Protein AF-E8KJL1-F1 (afdb_monomer_lite)

Radius of gyration: 24.49 Å; chains: 1; bounding box: 54×26×68 Å

Secondary structure (DSSP, 8-state):
-HHHHHHHHHHHHHHHHHHHHS---HHHHHHHHHHHHHHHHHHHHHHHHHHTSTTS-HHHHHHHHHHHHHHHHHHHHHHTT----HHHHHHHHHHHHHHHHHHHHHHHTSPPPEEEE--SGGGGGGGG-TT-EEEE--STT---TT--EEEE-TT-TT--HHHHHHHHHHHHTT-EEEE--

Structure (mmCIF, N/CA/C/O backbone):
data_AF-E8KJL1-F1
#
_entry.id   AF-E8KJL1-F1
#
loop_
_atom_site.group_PDB
_atom_site.id
_atom_site.type_symbol
_atom_site.label_atom_id
_atom_site.label_alt_id
_atom_site.label_comp_id
_atom_site.label_asym_id
_atom_site.label_entity_id
_atom_site.label_seq_id
_atom_site.pdbx_PDB_ins_code
_atom_site.Cartn_x
_atom_site.Cartn_y
_atom_site.Cartn_z
_atom_site.occupancy
_atom_site.B_iso_or_equiv
_atom_site.auth_seq_id
_atom_site.auth_comp_id
_atom_site.auth_asym_id
_atom_site.auth_atom_id
_atom_site.pdbx_PDB_model_num
ATOM 1 N N . MET A 1 1 ? -7.675 -0.743 -6.966 1.00 60.31 1 MET A N 1
ATOM 2 C CA . MET A 1 1 ? -7.796 0.088 -8.188 1.00 60.31 1 MET A CA 1
ATOM 3 C C . MET A 1 1 ? -6.820 1.263 -8.233 1.00 60.31 1 MET A C 1
ATOM 5 O O . MET A 1 1 ? -6.088 1.333 -9.207 1.00 60.31 1 MET A O 1
ATOM 9 N N . ARG A 1 2 ? -6.733 2.145 -7.219 1.00 75.00 2 ARG A N 1
ATOM 10 C CA . ARG A 1 2 ? -5.868 3.349 -7.281 1.00 75.00 2 ARG A CA 1
ATOM 11 C C . ARG A 1 2 ? -4.385 3.065 -7.573 1.00 75.00 2 ARG A C 1
ATOM 13 O O . ARG A 1 2 ? -3.827 3.699 -8.456 1.00 75.00 2 ARG A O 1
ATOM 20 N N . PHE A 1 3 ? -3.789 2.065 -6.919 1.00 78.81 3 PHE A N 1
ATOM 21 C CA . PHE A 1 3 ? -2.397 1.672 -7.185 1.00 78.81 3 PHE A CA 1
ATOM 22 C C . PHE A 1 3 ? -2.169 1.218 -8.638 1.00 78.81 3 PHE A C 1
ATOM 24 O O . PHE A 1 3 ? -1.199 1.618 -9.256 1.00 78.81 3 PHE A O 1
ATOM 31 N N . ILE A 1 4 ? -3.108 0.490 -9.248 1.00 81.56 4 ILE A N 1
ATOM 32 C CA . ILE A 1 4 ? -2.978 0.053 -10.652 1.00 81.56 4 ILE A CA 1
ATOM 33 C C . ILE A 1 4 ? -2.908 1.264 -11.595 1.00 81.56 4 ILE A C 1
ATOM 35 O O . ILE A 1 4 ? -2.080 1.291 -12.499 1.00 81.56 4 ILE A O 1
ATOM 39 N N . ILE A 1 5 ? -3.730 2.290 -11.349 1.00 83.75 5 ILE A N 1
ATOM 40 C CA . ILE A 1 5 ? -3.733 3.530 -12.140 1.00 83.75 5 ILE A CA 1
ATOM 41 C C . ILE A 1 5 ? -2.397 4.270 -11.983 1.00 83.75 5 ILE A C 1
ATOM 43 O O . ILE A 1 5 ? -1.810 4.686 -12.979 1.00 83.75 5 ILE A O 1
ATOM 47 N N . CYS A 1 6 ? -1.888 4.385 -10.751 1.00 85.88 6 CYS A N 1
ATOM 48 C CA . CYS A 1 6 ? -0.570 4.966 -10.481 1.00 85.88 6 CYS A CA 1
ATOM 49 C C . CYS A 1 6 ? 0.545 4.227 -11.236 1.00 85.88 6 CYS A C 1
ATOM 51 O O . CYS A 1 6 ? 1.412 4.871 -11.818 1.00 85.88 6 CYS A O 1
ATOM 53 N N . GLY A 1 7 ? 0.481 2.895 -11.292 1.00 85.06 7 GLY A N 1
ATOM 54 C CA . GLY A 1 7 ? 1.409 2.066 -12.057 1.00 85.06 7 GLY A CA 1
ATOM 55 C C . GLY A 1 7 ? 1.413 2.345 -13.546 1.00 85.06 7 GLY A C 1
ATOM 56 O O . GLY A 1 7 ? 2.466 2.565 -14.131 1.00 85.06 7 GLY A O 1
ATOM 57 N N . VAL A 1 8 ? 0.228 2.377 -14.158 1.00 87.44 8 VAL A N 1
ATOM 58 C CA . VAL A 1 8 ? 0.091 2.673 -15.591 1.00 87.44 8 VAL A CA 1
ATOM 59 C C . VAL A 1 8 ? 0.696 4.042 -15.908 1.00 87.44 8 VAL A C 1
ATOM 61 O O . VAL A 1 8 ? 1.476 4.167 -16.849 1.00 87.44 8 VAL A O 1
ATOM 64 N N . ILE A 1 9 ? 0.413 5.055 -15.085 1.00 88.75 9 ILE A N 1
ATOM 65 C CA . ILE A 1 9 ? 0.994 6.392 -15.256 1.00 88.75 9 ILE A CA 1
ATOM 66 C C . ILE A 1 9 ? 2.521 6.342 -15.112 1.00 88.75 9 ILE A C 1
ATOM 68 O O . ILE A 1 9 ? 3.224 6.886 -15.959 1.00 88.75 9 ILE A O 1
ATOM 72 N N . ALA A 1 10 ? 3.041 5.668 -14.084 1.00 89.44 10 ALA A N 1
ATOM 73 C CA . ALA A 1 10 ? 4.479 5.570 -13.845 1.00 89.44 10 ALA A CA 1
ATOM 74 C C . ALA A 1 10 ? 5.236 4.853 -14.975 1.00 89.44 10 ALA A C 1
ATOM 76 O O . ALA A 1 10 ? 6.381 5.205 -15.234 1.00 89.44 10 ALA A O 1
ATOM 77 N N . ILE A 1 11 ? 4.604 3.894 -15.660 1.00 89.00 11 ILE A N 1
ATOM 78 C CA . ILE A 1 11 ? 5.195 3.136 -16.772 1.00 89.00 11 ILE A CA 1
ATOM 79 C C . ILE A 1 11 ? 5.195 3.957 -18.069 1.00 89.00 11 ILE A C 1
ATOM 81 O O . ILE A 1 11 ? 6.227 4.102 -18.723 1.00 89.00 11 ILE A O 1
ATOM 85 N N . PHE A 1 12 ? 4.045 4.513 -18.458 1.00 87.25 12 PHE A N 1
ATOM 86 C CA . PHE A 1 12 ? 3.909 5.147 -19.773 1.00 87.25 12 PHE A CA 1
ATOM 87 C C . PHE A 1 12 ? 4.421 6.590 -19.815 1.00 87.25 12 PHE A C 1
ATOM 89 O O . PHE A 1 12 ? 4.902 7.030 -20.858 1.00 87.25 12 PHE A O 1
ATOM 96 N N . LEU A 1 13 ? 4.364 7.330 -18.704 1.00 88.00 13 LEU A N 1
ATOM 97 C CA . LEU A 1 13 ? 4.743 8.745 -18.688 1.00 88.00 13 LEU A CA 1
ATOM 98 C C . LEU A 1 13 ? 6.247 8.970 -18.956 1.00 88.00 13 LEU A C 1
ATOM 100 O O . LEU A 1 13 ? 6.562 9.772 -19.835 1.00 88.00 13 LEU A O 1
ATOM 104 N N . PRO A 1 14 ? 7.191 8.247 -18.319 1.00 86.50 14 PRO A N 1
ATOM 105 C CA . PRO A 1 14 ? 8.613 8.357 -18.649 1.00 86.50 14 PRO A CA 1
ATOM 106 C C . PRO A 1 14 ? 8.929 7.897 -20.068 1.00 86.50 14 PRO A C 1
ATOM 108 O O . PRO A 1 14 ? 9.773 8.501 -20.722 1.00 86.50 14 PRO A O 1
ATOM 111 N N . ALA A 1 15 ? 8.262 6.841 -20.549 1.00 85.38 15 ALA A N 1
ATOM 112 C CA . ALA A 1 15 ? 8.455 6.347 -21.909 1.00 85.38 15 ALA A CA 1
ATOM 113 C C . ALA A 1 15 ? 8.054 7.402 -22.945 1.00 85.38 15 ALA A C 1
ATOM 115 O O . ALA A 1 15 ? 8.798 7.640 -23.890 1.00 85.38 15 ALA A O 1
ATOM 116 N N . PHE A 1 16 ? 6.919 8.070 -22.730 1.00 85.62 16 PHE A N 1
ATOM 117 C CA . PHE A 1 16 ? 6.436 9.134 -23.603 1.00 85.62 16 PHE A CA 1
ATOM 118 C C . PHE A 1 16 ? 7.374 10.348 -23.607 1.00 85.62 16 PHE A C 1
ATOM 120 O O . PHE A 1 16 ? 7.756 10.826 -24.670 1.00 85.62 16 PHE A O 1
ATOM 127 N N . ILE A 1 17 ? 7.807 10.807 -22.426 1.00 84.56 17 ILE A N 1
ATOM 128 C CA . ILE A 1 17 ? 8.766 11.917 -22.304 1.00 84.56 17 ILE A CA 1
ATOM 129 C C . ILE A 1 17 ? 10.073 11.557 -23.015 1.00 84.56 17 ILE A C 1
ATOM 131 O O . ILE A 1 17 ? 10.562 12.320 -23.841 1.00 84.56 17 ILE A O 1
ATOM 135 N N . LEU A 1 18 ? 10.643 10.388 -22.731 1.00 82.94 18 LEU A N 1
ATOM 136 C CA . LEU A 1 18 ? 11.921 10.012 -23.321 1.00 82.94 18 LEU A CA 1
ATOM 137 C C . LEU A 1 18 ? 11.823 9.791 -24.824 1.00 82.94 18 LEU A C 1
ATOM 139 O O . LEU A 1 18 ? 12.740 10.208 -25.504 1.00 82.94 18 LEU A O 1
ATOM 143 N N . ASN A 1 19 ? 10.729 9.237 -25.348 1.00 80.56 19 ASN A N 1
ATOM 144 C CA . ASN A 1 19 ? 10.535 9.107 -26.794 1.00 80.56 19 ASN A CA 1
ATOM 145 C C . ASN A 1 19 ? 10.502 10.469 -27.513 1.00 80.56 19 ASN A C 1
ATOM 147 O O . ASN A 1 19 ? 10.979 10.572 -28.635 1.00 80.56 19 ASN A O 1
ATOM 151 N N . ILE A 1 20 ? 9.990 11.517 -26.858 1.00 79.62 20 ILE A N 1
ATOM 152 C CA . ILE A 1 20 ? 9.961 12.878 -27.414 1.00 79.62 20 ILE A CA 1
ATOM 153 C C . ILE A 1 20 ? 11.335 13.557 -27.338 1.00 79.62 20 ILE A C 1
ATOM 155 O O . ILE A 1 20 ? 11.731 14.257 -28.267 1.00 79.62 20 ILE A O 1
ATOM 159 N N . PHE A 1 21 ? 12.040 13.413 -26.212 1.00 76.69 21 PHE A N 1
ATOM 160 C CA . PHE A 1 21 ? 13.255 14.189 -25.922 1.00 76.69 21 PHE A CA 1
ATOM 161 C C . PHE A 1 21 ? 14.559 13.484 -26.296 1.00 76.69 21 PHE A C 1
ATOM 163 O O . PHE A 1 21 ? 15.574 14.140 -26.522 1.00 76.69 21 PHE A O 1
ATOM 170 N N . ALA A 1 22 ? 14.555 12.158 -26.309 1.00 69.44 22 ALA A N 1
ATOM 171 C CA . ALA A 1 22 ? 15.702 11.328 -26.604 1.00 69.44 22 ALA A CA 1
ATOM 172 C C . ALA A 1 22 ? 15.280 10.364 -27.711 1.00 69.44 22 ALA A C 1
ATOM 174 O O . ALA A 1 22 ? 14.510 9.438 -27.473 1.00 69.44 22 ALA A O 1
ATOM 175 N N . ASP A 1 23 ? 15.775 10.605 -28.922 1.00 69.25 23 ASP A N 1
ATOM 176 C CA . ASP A 1 23 ? 15.529 9.785 -30.111 1.00 69.25 23 ASP A CA 1
ATOM 177 C C . ASP A 1 23 ? 16.213 8.410 -29.952 1.00 69.25 23 ASP A C 1
ATOM 179 O O . ASP A 1 23 ? 17.277 8.117 -30.500 1.00 69.25 23 ASP A O 1
ATOM 183 N N . LEU A 1 24 ? 15.676 7.610 -29.029 1.00 71.12 24 LEU A N 1
ATOM 184 C CA . LEU A 1 24 ? 16.200 6.322 -28.610 1.00 71.12 24 LEU A CA 1
ATOM 185 C C . LEU A 1 24 ? 15.728 5.246 -29.595 1.00 71.12 24 LEU A C 1
ATOM 187 O O . LEU A 1 24 ? 14.576 5.280 -30.027 1.00 71.12 24 LEU A O 1
ATOM 191 N N . PRO A 1 25 ? 16.556 4.224 -29.878 1.00 74.50 25 PRO A N 1
ATOM 192 C CA . PRO A 1 25 ? 16.142 3.114 -30.728 1.00 74.50 25 PRO A CA 1
ATOM 193 C C . PRO A 1 25 ? 14.879 2.431 -30.181 1.00 74.50 25 PRO A C 1
ATOM 195 O O . PRO A 1 25 ? 14.794 2.148 -28.982 1.00 74.50 25 PRO A O 1
ATOM 198 N N . GLU A 1 26 ? 13.930 2.094 -31.058 1.00 70.19 26 GLU A N 1
ATOM 199 C CA . GLU A 1 26 ? 12.609 1.550 -30.684 1.00 70.19 26 GLU A CA 1
ATOM 200 C C . GLU A 1 26 ? 12.681 0.306 -29.770 1.00 70.19 26 GLU A C 1
ATOM 202 O O . GLU A 1 26 ? 11.846 0.114 -28.876 1.00 70.19 26 GLU A O 1
ATOM 207 N N . GLY A 1 27 ? 13.726 -0.518 -29.924 1.00 74.12 27 GLY A N 1
ATOM 208 C CA . GLY A 1 27 ? 13.965 -1.691 -29.078 1.00 74.12 27 GLY A CA 1
ATOM 209 C C . GLY A 1 27 ? 14.278 -1.351 -27.614 1.00 74.12 27 GLY A C 1
ATOM 210 O O . GLY A 1 27 ? 13.815 -2.040 -26.707 1.00 74.12 27 GLY A O 1
ATOM 211 N N . PHE A 1 28 ? 14.995 -0.253 -27.349 1.00 80.25 28 PHE A N 1
ATOM 212 C CA . PHE A 1 28 ? 15.399 0.128 -25.988 1.00 80.25 28 PHE A CA 1
ATOM 213 C C . PHE A 1 28 ? 14.204 0.547 -25.131 1.00 80.25 28 PHE A C 1
ATOM 215 O O . PHE A 1 28 ? 14.128 0.197 -23.949 1.00 80.25 28 PHE A O 1
ATOM 222 N N . ILE A 1 29 ? 13.266 1.291 -25.720 1.00 79.88 29 ILE A N 1
ATOM 223 C CA . ILE A 1 29 ? 12.060 1.759 -25.028 1.00 79.88 29 ILE A CA 1
ATOM 224 C C . ILE A 1 29 ? 11.171 0.561 -24.686 1.00 79.88 29 ILE A C 1
ATOM 226 O O . ILE A 1 29 ? 10.738 0.426 -23.543 1.00 79.88 29 ILE A O 1
ATOM 230 N N . SER A 1 30 ? 10.977 -0.353 -25.638 1.00 83.31 30 SER A N 1
ATOM 231 C CA . SER A 1 30 ? 10.136 -1.540 -25.460 1.00 83.31 30 SER A CA 1
ATOM 232 C C . SER A 1 30 ? 10.642 -2.452 -24.337 1.00 83.31 30 SER A C 1
ATOM 234 O O . SER A 1 30 ? 9.868 -2.837 -23.456 1.00 83.31 30 SER A O 1
ATOM 236 N N . HIS A 1 31 ? 11.949 -2.742 -24.302 1.00 85.19 31 HIS A N 1
ATOM 237 C CA . HIS A 1 31 ? 12.553 -3.509 -23.208 1.00 85.19 31 HIS A CA 1
ATOM 238 C C . HIS A 1 31 ? 12.421 -2.788 -21.863 1.00 85.19 31 HIS A C 1
ATOM 240 O O . HIS A 1 31 ? 12.070 -3.411 -20.862 1.00 85.19 31 HIS A O 1
ATOM 246 N N . SER A 1 32 ? 12.630 -1.469 -21.838 1.00 87.19 32 SER A N 1
ATOM 247 C CA . SER A 1 32 ? 12.530 -0.670 -20.612 1.00 87.19 32 SER A CA 1
ATOM 248 C C . SER A 1 32 ? 11.105 -0.661 -20.041 1.00 87.19 32 SER A C 1
ATOM 250 O O . SER A 1 32 ? 10.930 -0.867 -18.839 1.00 87.19 32 SER A O 1
ATOM 252 N N . ILE A 1 33 ? 10.083 -0.506 -20.893 1.00 88.19 33 ILE A N 1
ATOM 253 C CA . ILE A 1 33 ? 8.666 -0.582 -20.500 1.00 88.19 33 ILE A CA 1
ATOM 254 C C . ILE A 1 33 ? 8.341 -1.964 -19.937 1.00 88.19 33 ILE A C 1
ATOM 256 O O . ILE A 1 33 ? 7.746 -2.061 -18.864 1.00 88.19 33 ILE A O 1
ATOM 260 N N . PHE A 1 34 ? 8.747 -3.030 -20.634 1.00 89.50 34 PHE A N 1
ATOM 261 C CA . PHE A 1 34 ? 8.469 -4.398 -20.204 1.00 89.50 34 PHE A CA 1
ATOM 262 C C . PHE A 1 34 ? 9.080 -4.689 -18.831 1.00 89.50 34 PHE A C 1
ATOM 264 O O . PHE A 1 34 ? 8.384 -5.159 -17.929 1.00 89.50 34 PHE A O 1
ATOM 271 N N . ILE A 1 35 ? 10.358 -4.349 -18.637 1.00 88.94 35 ILE A N 1
ATOM 272 C CA . ILE A 1 35 ? 11.015 -4.563 -17.348 1.00 88.94 35 ILE A CA 1
ATOM 273 C C . ILE A 1 35 ? 10.368 -3.684 -16.269 1.00 88.94 35 ILE A C 1
ATOM 275 O O . ILE A 1 35 ? 10.076 -4.186 -15.186 1.00 88.94 35 ILE A O 1
ATOM 279 N N . GLY A 1 36 ? 10.085 -2.409 -16.556 1.00 89.69 36 GLY A N 1
ATOM 280 C CA . GLY A 1 36 ? 9.414 -1.504 -15.618 1.00 89.69 36 GLY A CA 1
ATOM 281 C C . GLY A 1 36 ? 8.050 -2.029 -15.159 1.00 89.69 36 GLY A C 1
ATOM 282 O O . GLY A 1 36 ? 7.758 -2.018 -13.963 1.00 89.69 36 GLY A O 1
ATOM 283 N N . ALA A 1 37 ? 7.257 -2.583 -16.080 1.00 90.50 37 ALA A N 1
ATOM 284 C CA . ALA A 1 37 ? 5.972 -3.203 -15.770 1.00 90.50 37 ALA A CA 1
ATOM 285 C C . ALA A 1 37 ? 6.124 -4.423 -14.852 1.00 90.50 37 ALA A C 1
ATOM 287 O O . ALA A 1 37 ? 5.422 -4.525 -13.844 1.00 90.50 37 ALA A O 1
ATOM 288 N N . VAL A 1 38 ? 7.073 -5.317 -15.149 1.00 90.94 38 VAL A N 1
ATOM 289 C CA . VAL A 1 38 ? 7.368 -6.481 -14.300 1.00 90.94 38 VAL A CA 1
ATOM 290 C C . VAL A 1 38 ? 7.807 -6.033 -12.902 1.00 90.94 38 VAL A C 1
ATOM 292 O O . VAL A 1 38 ? 7.264 -6.521 -11.909 1.00 90.94 38 VAL A O 1
ATOM 295 N N . CYS A 1 39 ? 8.716 -5.056 -12.807 1.00 90.38 39 CYS A N 1
ATOM 296 C CA . CYS A 1 39 ? 9.163 -4.481 -11.533 1.00 90.38 39 CYS A CA 1
ATOM 297 C C . CYS A 1 39 ? 7.983 -3.945 -10.721 1.00 90.38 39 CYS A C 1
ATOM 299 O O . CYS A 1 39 ? 7.866 -4.227 -9.529 1.00 90.38 39 CYS A O 1
ATOM 301 N N . TYR A 1 40 ? 7.093 -3.193 -11.373 1.00 90.50 40 TYR A N 1
ATOM 302 C CA . TYR A 1 40 ? 5.938 -2.597 -10.718 1.00 90.50 40 TYR A CA 1
ATOM 303 C C . TYR A 1 40 ? 4.962 -3.655 -10.194 1.00 90.50 40 TYR A C 1
ATOM 305 O O . TYR A 1 40 ? 4.473 -3.538 -9.073 1.00 90.50 40 TYR A O 1
ATOM 313 N N . VAL A 1 41 ? 4.718 -4.726 -10.955 1.00 90.94 41 VAL A N 1
ATOM 314 C CA . VAL A 1 41 ? 3.879 -5.845 -10.501 1.00 90.94 41 VAL A CA 1
ATOM 315 C C . VAL A 1 41 ? 4.484 -6.518 -9.267 1.00 90.94 41 VAL A C 1
ATOM 317 O O . VAL A 1 41 ? 3.773 -6.743 -8.288 1.00 90.94 41 VAL A O 1
ATOM 320 N N . PHE A 1 42 ? 5.791 -6.796 -9.264 1.00 89.75 42 PHE A N 1
ATOM 321 C CA . PHE A 1 42 ? 6.460 -7.362 -8.087 1.00 89.75 42 PHE A CA 1
ATOM 322 C C . PHE A 1 42 ? 6.394 -6.429 -6.876 1.00 89.75 42 PHE A C 1
ATOM 324 O O . PHE A 1 42 ? 6.119 -6.887 -5.764 1.00 89.75 42 PHE A O 1
ATOM 331 N N . HIS A 1 43 ? 6.605 -5.131 -7.093 1.00 90.06 43 HIS A N 1
ATOM 332 C CA . HIS A 1 43 ? 6.460 -4.104 -6.065 1.00 90.06 43 HIS A CA 1
ATOM 333 C C . HIS A 1 43 ? 5.051 -4.114 -5.470 1.00 90.06 43 HIS A C 1
ATOM 335 O O . HIS A 1 43 ? 4.913 -4.255 -4.259 1.00 90.06 43 HIS A O 1
ATOM 341 N N . LEU A 1 44 ? 4.005 -4.108 -6.302 1.00 88.06 44 LEU A N 1
ATOM 342 C CA . LEU A 1 44 ? 2.615 -4.183 -5.846 1.00 88.06 44 LEU A CA 1
ATOM 343 C C . LEU A 1 44 ? 2.334 -5.418 -4.985 1.00 88.06 44 LEU A C 1
ATOM 345 O O . LEU A 1 44 ? 1.689 -5.305 -3.942 1.00 88.06 44 LEU A O 1
ATOM 349 N N . LEU A 1 45 ? 2.805 -6.595 -5.407 1.00 88.06 45 LEU A N 1
ATOM 350 C CA . LEU A 1 45 ? 2.612 -7.838 -4.656 1.00 88.06 45 LEU A CA 1
ATOM 351 C C . LEU A 1 45 ? 3.304 -7.776 -3.290 1.00 88.06 45 LEU A C 1
ATOM 353 O O . LEU A 1 45 ? 2.723 -8.175 -2.276 1.00 88.06 45 LEU A O 1
ATOM 357 N N . LEU A 1 46 ? 4.528 -7.247 -3.256 1.00 86.69 46 LEU A N 1
ATOM 358 C CA . LEU A 1 46 ? 5.300 -7.104 -2.029 1.00 86.69 46 LEU A CA 1
ATOM 359 C C . LEU A 1 46 ? 4.662 -6.078 -1.086 1.00 86.69 46 LEU A C 1
ATOM 361 O O . LEU A 1 46 ? 4.465 -6.377 0.093 1.00 86.69 46 LEU A O 1
ATOM 365 N N . SER A 1 47 ? 4.277 -4.908 -1.598 1.00 83.38 47 SER A N 1
ATOM 366 C CA . SER A 1 47 ? 3.601 -3.869 -0.821 1.00 83.38 47 SER A CA 1
ATOM 367 C C . SER A 1 47 ? 2.256 -4.352 -0.282 1.00 83.38 47 SER A C 1
ATOM 369 O O . SER A 1 47 ? 1.963 -4.098 0.882 1.00 83.38 47 SER A O 1
ATOM 371 N N . HIS A 1 48 ? 1.470 -5.104 -1.062 1.00 82.62 48 HIS A N 1
ATOM 372 C CA . HIS A 1 48 ? 0.196 -5.663 -0.597 1.00 82.62 48 HIS A CA 1
ATOM 373 C C . HIS A 1 48 ? 0.390 -6.671 0.543 1.00 82.62 48 HIS A C 1
ATOM 375 O O . HIS A 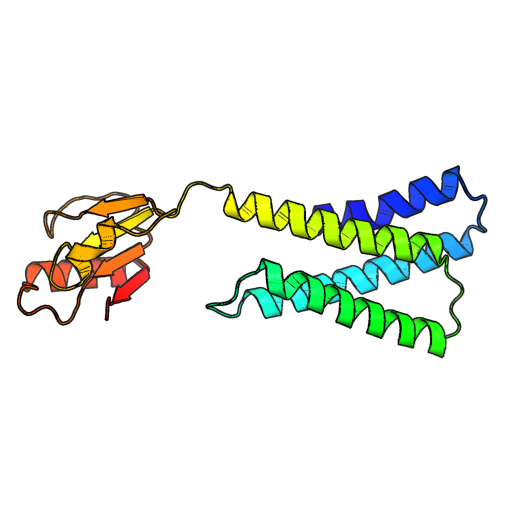1 48 ? -0.311 -6.637 1.554 1.00 82.62 48 HIS A O 1
ATOM 381 N N . LYS A 1 49 ? 1.388 -7.555 0.421 1.00 82.00 49 LYS A N 1
ATOM 382 C CA . LYS A 1 49 ? 1.704 -8.520 1.480 1.00 82.00 49 LYS A CA 1
ATOM 383 C C . LYS A 1 49 ? 2.175 -7.823 2.755 1.00 82.00 49 LYS A C 1
ATOM 385 O O . LYS A 1 49 ? 1.828 -8.246 3.853 1.00 82.00 49 LYS A O 1
ATOM 390 N N . LEU A 1 50 ? 2.948 -6.751 2.608 1.00 77.50 50 LEU A N 1
ATOM 391 C CA . LEU A 1 50 ? 3.469 -5.971 3.722 1.00 77.50 50 LEU A CA 1
ATOM 392 C C . LEU A 1 50 ? 2.411 -5.072 4.383 1.00 77.50 50 LEU A C 1
ATOM 394 O O . LEU A 1 50 ? 2.463 -4.897 5.599 1.00 77.50 50 LEU A O 1
ATOM 398 N N . SER A 1 51 ? 1.442 -4.549 3.625 1.00 72.12 51 SER A N 1
ATOM 399 C CA . SER A 1 51 ? 0.346 -3.730 4.162 1.00 72.12 51 SER A CA 1
ATOM 400 C C . SER A 1 51 ? -0.644 -4.530 5.004 1.00 72.12 51 SER A C 1
ATOM 402 O O . SER A 1 51 ? -1.300 -3.967 5.870 1.00 72.12 51 SER A O 1
ATOM 404 N N . ASN A 1 52 ? -0.735 -5.844 4.784 1.00 69.81 52 ASN A N 1
ATOM 405 C CA . ASN A 1 52 ? -1.620 -6.723 5.552 1.00 69.81 52 ASN A CA 1
ATOM 406 C C . ASN A 1 52 ? -1.084 -7.039 6.962 1.00 69.81 52 ASN A C 1
ATOM 408 O O . ASN A 1 52 ? -1.755 -7.730 7.726 1.00 69.81 52 ASN A O 1
ATOM 412 N N . TYR A 1 53 ? 0.109 -6.552 7.328 1.00 70.06 53 TYR A N 1
ATOM 413 C CA . TYR A 1 53 ? 0.630 -6.709 8.684 1.00 70.06 53 TYR A CA 1
ATOM 414 C C . TYR A 1 53 ? 0.040 -5.648 9.628 1.00 70.06 53 TYR A C 1
ATOM 416 O O . TYR A 1 53 ? 0.318 -4.457 9.450 1.00 70.06 53 TYR A O 1
ATOM 424 N N . PRO A 1 54 ? -0.722 -6.057 10.660 1.00 52.34 54 PRO A N 1
ATOM 425 C CA . PRO A 1 54 ? -1.340 -5.127 11.597 1.00 52.34 54 PRO A CA 1
ATOM 426 C C . PRO A 1 54 ? -0.279 -4.363 12.405 1.00 52.34 54 PRO A C 1
ATOM 428 O O . PRO A 1 54 ? 0.737 -4.926 12.814 1.00 52.34 54 PRO A O 1
ATOM 431 N N . GLY A 1 55 ? -0.526 -3.072 12.648 1.00 58.91 55 GLY A N 1
ATOM 432 C CA . GLY A 1 55 ? 0.277 -2.248 13.563 1.00 58.91 55 GLY A CA 1
ATOM 433 C C . GLY A 1 55 ? 1.499 -1.545 12.961 1.00 58.91 55 GLY A C 1
ATOM 434 O O . GLY A 1 55 ? 2.333 -1.049 13.714 1.00 58.91 55 GLY A O 1
ATOM 435 N N . LYS A 1 56 ? 1.635 -1.472 11.631 1.00 57.22 56 LYS A N 1
ATOM 436 C CA . LYS A 1 56 ? 2.739 -0.745 10.984 1.00 57.22 56 LYS A CA 1
ATOM 437 C C . LYS A 1 56 ? 2.242 0.489 10.235 1.00 57.22 56 LYS A C 1
ATOM 439 O O . LYS A 1 56 ? 1.231 0.442 9.542 1.00 57.22 56 LYS A O 1
ATOM 444 N N . HIS A 1 57 ? 2.987 1.590 10.334 1.00 62.22 57 HIS A N 1
ATOM 445 C CA . HIS A 1 57 ? 2.758 2.767 9.499 1.00 62.22 57 HIS A CA 1
ATOM 446 C C . HIS A 1 57 ? 3.000 2.402 8.032 1.00 62.22 57 HIS A C 1
ATOM 448 O O . HIS A 1 57 ? 4.145 2.198 7.629 1.00 62.22 57 HIS A O 1
ATOM 454 N N . GLU A 1 58 ? 1.933 2.347 7.232 1.00 63.81 58 GLU A N 1
ATOM 455 C CA . GLU A 1 58 ? 1.991 1.936 5.822 1.00 63.81 58 GLU A CA 1
ATOM 456 C C . GLU A 1 58 ? 3.022 2.758 5.023 1.00 63.81 58 GLU A C 1
ATOM 458 O O . GLU A 1 58 ? 3.724 2.213 4.177 1.00 63.81 58 GLU A O 1
ATOM 463 N N . ASN A 1 59 ? 3.215 4.040 5.369 1.00 64.62 59 ASN A N 1
ATOM 464 C CA . ASN A 1 59 ? 4.216 4.922 4.751 1.00 64.62 59 ASN A CA 1
ATOM 465 C C . ASN A 1 59 ? 5.664 4.421 4.873 1.00 64.62 59 ASN A C 1
ATOM 467 O O . ASN A 1 59 ? 6.450 4.617 3.950 1.00 64.62 59 ASN A O 1
ATOM 471 N N . LEU A 1 60 ? 6.032 3.790 5.992 1.00 70.50 60 LEU A N 1
ATOM 472 C CA . LEU A 1 60 ? 7.413 3.357 6.233 1.00 70.50 60 LEU A CA 1
ATOM 473 C C . LEU A 1 60 ? 7.766 2.078 5.467 1.00 70.50 60 LEU A C 1
ATOM 475 O O . LEU A 1 60 ? 8.944 1.762 5.324 1.00 70.50 60 LEU A O 1
ATOM 479 N N . ILE A 1 61 ? 6.766 1.350 4.965 1.00 75.44 61 ILE A N 1
ATOM 480 C CA . ILE A 1 61 ? 6.977 0.067 4.291 1.00 75.44 61 ILE A CA 1
ATOM 481 C C . ILE A 1 61 ? 7.076 0.208 2.764 1.00 75.44 61 ILE A C 1
ATOM 483 O O . ILE A 1 61 ? 7.700 -0.626 2.108 1.00 75.44 61 ILE A O 1
ATOM 487 N N . LEU A 1 62 ? 6.532 1.291 2.200 1.00 78.81 62 LEU A N 1
ATOM 488 C CA . LEU A 1 62 ? 6.546 1.546 0.754 1.00 78.81 62 LEU A CA 1
ATOM 489 C C . LEU A 1 62 ? 7.974 1.690 0.203 1.00 78.81 62 LEU A C 1
ATOM 491 O O . LEU A 1 62 ? 8.321 1.056 -0.794 1.00 78.81 62 LEU A O 1
ATOM 495 N N . LEU A 1 63 ? 8.827 2.465 0.880 1.00 83.94 63 LEU A N 1
ATOM 496 C CA . LEU A 1 63 ? 10.211 2.694 0.448 1.00 83.94 63 LEU A CA 1
ATOM 497 C C . LEU A 1 63 ? 11.043 1.397 0.406 1.00 83.94 63 LEU A C 1
ATOM 499 O O . LEU A 1 63 ? 11.629 1.118 -0.641 1.00 83.94 63 LEU A O 1
ATOM 503 N N . PRO A 1 64 ? 11.063 0.555 1.461 1.00 85.19 64 PRO A N 1
ATOM 504 C CA . PRO A 1 64 ? 11.724 -0.746 1.405 1.00 85.19 64 PRO A CA 1
ATOM 505 C C . PRO A 1 64 ? 11.239 -1.641 0.261 1.00 85.19 64 PRO A C 1
ATOM 507 O O . PRO A 1 64 ? 12.064 -2.303 -0.364 1.00 85.19 64 PRO A O 1
ATOM 510 N N . SER A 1 65 ? 9.933 -1.656 -0.048 1.00 87.06 65 SER A N 1
ATOM 511 C CA . SER A 1 65 ? 9.425 -2.479 -1.156 1.00 87.06 65 SER A CA 1
ATOM 512 C C . SER A 1 65 ? 9.962 -2.033 -2.517 1.00 87.06 65 SER A C 1
ATOM 514 O O . SER A 1 65 ? 10.381 -2.885 -3.304 1.00 87.06 65 SER A O 1
ATOM 516 N N . VAL A 1 66 ? 10.055 -0.720 -2.757 1.00 89.31 66 VAL A N 1
ATOM 517 C CA . VAL A 1 66 ? 10.678 -0.181 -3.975 1.00 89.31 66 VAL A CA 1
ATOM 518 C C . VAL A 1 66 ? 12.159 -0.556 -4.008 1.00 89.31 66 VAL A C 1
ATOM 520 O O . VAL A 1 66 ? 12.632 -1.118 -4.987 1.00 89.31 66 VAL A O 1
ATOM 523 N N . ILE A 1 67 ? 12.903 -0.331 -2.925 1.00 90.25 67 ILE A N 1
ATOM 524 C CA . ILE A 1 67 ? 14.342 -0.634 -2.899 1.00 90.25 67 ILE A CA 1
ATOM 525 C C . ILE A 1 67 ? 14.591 -2.111 -3.224 1.00 90.25 67 ILE A C 1
ATOM 527 O O . ILE A 1 67 ? 15.356 -2.416 -4.132 1.00 90.25 67 ILE A O 1
ATOM 531 N N . VAL A 1 68 ? 13.901 -3.033 -2.550 1.00 91.19 68 VAL A N 1
ATOM 532 C CA . VAL A 1 68 ? 14.097 -4.477 -2.751 1.00 91.19 68 VAL A CA 1
ATOM 533 C C . VAL A 1 68 ? 13.769 -4.897 -4.184 1.00 91.19 68 VAL A C 1
ATOM 535 O O . VAL A 1 68 ? 14.557 -5.604 -4.812 1.00 91.19 68 VAL A O 1
ATOM 538 N N . THR A 1 69 ? 12.627 -4.464 -4.719 1.00 90.19 69 THR A N 1
ATOM 539 C CA . THR A 1 69 ? 12.170 -4.895 -6.050 1.00 90.19 69 THR A CA 1
ATOM 540 C C . THR A 1 69 ? 13.032 -4.335 -7.177 1.00 90.19 69 THR A C 1
ATOM 542 O O . THR A 1 69 ? 13.381 -5.068 -8.106 1.00 90.19 69 THR A O 1
ATOM 545 N N . TYR A 1 70 ? 13.448 -3.073 -7.082 1.00 88.62 70 TYR A N 1
ATOM 546 C CA . TYR A 1 70 ? 14.293 -2.452 -8.099 1.00 88.62 70 TYR A CA 1
ATOM 547 C C . TYR A 1 70 ? 15.756 -2.876 -7.985 1.00 88.62 70 TYR A C 1
ATOM 549 O O . TYR A 1 70 ? 16.386 -3.099 -9.016 1.00 88.62 70 TYR A O 1
ATOM 557 N N . SER A 1 71 ? 16.293 -3.081 -6.777 1.00 90.50 71 SER A N 1
ATOM 558 C CA . SER A 1 71 ? 17.626 -3.673 -6.609 1.00 90.50 71 SER A CA 1
ATOM 559 C C . SER A 1 71 ? 17.682 -5.090 -7.176 1.00 90.50 71 SER A C 1
ATOM 561 O O . SER A 1 71 ? 18.619 -5.416 -7.901 1.00 90.50 71 SER A O 1
ATOM 563 N N . PHE A 1 72 ? 16.664 -5.914 -6.911 1.00 90.88 72 PHE A N 1
ATOM 564 C CA . PHE A 1 72 ? 16.572 -7.255 -7.489 1.00 90.88 72 PHE A CA 1
ATOM 565 C C . PHE A 1 72 ? 16.515 -7.210 -9.019 1.00 90.88 72 PHE A C 1
ATOM 567 O O . PHE A 1 72 ? 17.249 -7.926 -9.697 1.00 90.88 72 PHE A O 1
ATOM 574 N N . SER A 1 73 ? 15.695 -6.319 -9.571 1.00 87.69 73 SER A N 1
ATOM 575 C CA . SER A 1 73 ? 15.561 -6.176 -11.021 1.00 87.69 73 SER A CA 1
ATOM 576 C C . SER A 1 73 ? 16.852 -5.684 -11.675 1.00 87.69 73 SER A C 1
ATOM 578 O O . SER A 1 73 ? 17.210 -6.175 -12.739 1.00 87.69 73 SER A O 1
ATOM 580 N N . LEU A 1 74 ? 17.605 -4.797 -11.018 1.00 88.06 74 LEU A N 1
ATOM 581 C CA . LEU A 1 74 ? 18.917 -4.353 -11.493 1.00 88.06 74 LEU A CA 1
ATOM 582 C C . LEU A 1 74 ? 19.906 -5.525 -11.570 1.00 88.06 74 LEU A C 1
ATOM 584 O O . LEU A 1 74 ? 20.599 -5.654 -12.574 1.00 88.06 74 LEU A O 1
ATOM 588 N N . VAL A 1 75 ? 19.919 -6.420 -10.574 1.00 91.00 75 VAL A N 1
ATOM 589 C CA . VAL A 1 75 ? 20.728 -7.655 -10.611 1.00 91.00 75 VAL A CA 1
ATOM 590 C C . VAL A 1 75 ? 20.328 -8.554 -11.785 1.00 91.00 75 VAL A C 1
ATOM 592 O O . VAL A 1 75 ? 21.190 -9.091 -12.472 1.00 91.00 75 VAL A O 1
ATOM 595 N N . VAL A 1 76 ? 19.031 -8.708 -12.061 1.00 88.38 76 VAL A N 1
ATOM 596 C CA . VAL A 1 76 ? 18.566 -9.503 -13.210 1.00 88.38 76 VAL A CA 1
ATOM 597 C C . VAL A 1 76 ? 19.023 -8.861 -14.523 1.00 88.38 76 VAL A C 1
ATOM 599 O O . VAL A 1 76 ? 19.609 -9.532 -15.367 1.00 88.38 76 VAL A O 1
ATOM 602 N N . ILE A 1 77 ? 18.822 -7.555 -14.692 1.00 86.75 77 ILE A N 1
ATOM 603 C CA . ILE A 1 77 ? 19.219 -6.832 -15.907 1.00 86.75 77 ILE A CA 1
ATOM 604 C C . ILE A 1 77 ? 20.725 -6.968 -16.168 1.00 86.75 77 ILE A C 1
ATOM 606 O O . ILE A 1 77 ? 21.122 -7.200 -17.311 1.00 86.75 77 ILE A O 1
ATOM 610 N N . THR A 1 78 ? 21.562 -6.857 -15.129 1.00 86.25 78 THR A N 1
ATOM 611 C CA . THR A 1 78 ? 23.020 -6.980 -15.272 1.00 86.25 78 THR A CA 1
ATOM 612 C C . THR A 1 78 ? 23.458 -8.407 -15.590 1.00 86.25 78 THR A C 1
ATOM 614 O O . THR A 1 78 ? 24.349 -8.582 -16.419 1.00 86.25 78 THR A O 1
ATOM 617 N N . LEU A 1 79 ? 22.816 -9.427 -15.009 1.00 90.25 79 LEU A N 1
ATOM 618 C CA . LEU A 1 79 ? 23.106 -10.834 -15.312 1.00 90.25 79 LEU A CA 1
ATOM 619 C C . LEU A 1 79 ? 22.739 -11.218 -16.750 1.00 90.25 79 LEU A C 1
ATOM 621 O O . LEU A 1 79 ? 23.498 -11.928 -17.406 1.00 90.25 79 LEU A O 1
ATOM 625 N N . PHE A 1 80 ? 21.598 -10.740 -17.249 1.00 87.62 80 PHE A N 1
ATOM 626 C CA . PHE A 1 80 ? 21.120 -11.037 -18.603 1.00 87.62 80 PHE A CA 1
A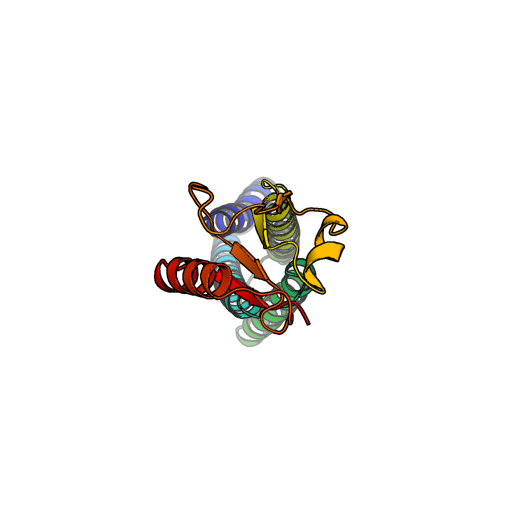TOM 627 C C . PHE A 1 80 ? 21.634 -10.055 -19.668 1.00 87.62 80 PHE A C 1
ATOM 629 O O . PHE A 1 80 ? 21.300 -10.211 -20.840 1.00 87.62 80 PHE A O 1
ATOM 636 N N . GLN A 1 81 ? 22.437 -9.058 -19.274 1.00 84.38 81 GLN A N 1
ATOM 637 C CA . GLN A 1 81 ? 22.995 -8.016 -20.149 1.00 84.38 81 GLN A CA 1
ATOM 638 C C . GLN A 1 81 ? 21.942 -7.347 -21.047 1.00 84.38 81 GLN A C 1
ATOM 640 O O . GLN A 1 81 ? 22.189 -7.046 -22.215 1.00 84.38 81 GLN A O 1
ATOM 645 N N . VAL A 1 82 ? 20.743 -7.123 -20.506 1.00 83.25 82 VAL A N 1
ATOM 646 C CA . VAL A 1 82 ? 19.647 -6.526 -21.276 1.00 83.25 82 VAL A CA 1
ATOM 647 C C . VAL A 1 82 ? 19.950 -5.053 -21.521 1.00 83.25 82 VAL A C 1
ATOM 649 O O . VAL A 1 82 ? 20.342 -4.333 -20.605 1.00 83.25 82 VAL A O 1
ATOM 652 N N . THR A 1 83 ? 19.751 -4.586 -22.750 1.00 83.50 83 THR A N 1
ATOM 653 C CA . THR A 1 83 ? 19.870 -3.169 -23.093 1.00 83.50 83 THR A CA 1
ATOM 654 C C . THR A 1 83 ? 18.651 -2.399 -22.586 1.00 83.50 83 THR A C 1
ATOM 656 O O . THR A 1 83 ? 17.504 -2.750 -22.860 1.00 83.50 83 THR A O 1
ATOM 659 N N . TYR A 1 84 ? 18.888 -1.338 -21.816 1.00 83.25 84 TYR A N 1
ATOM 660 C CA . TYR A 1 84 ? 17.829 -0.517 -21.229 1.00 83.25 84 TYR A CA 1
ATOM 661 C C . TYR A 1 84 ? 18.254 0.946 -21.129 1.00 83.25 84 TYR A C 1
ATOM 663 O O . TYR A 1 84 ? 19.440 1.277 -21.184 1.00 83.25 84 TYR A O 1
ATOM 671 N N . SER A 1 85 ? 17.275 1.834 -20.963 1.00 86.06 85 SER A N 1
ATOM 672 C CA . SER A 1 85 ? 17.535 3.247 -20.697 1.00 86.06 85 SER A CA 1
ATOM 673 C C . SER A 1 85 ? 17.650 3.496 -19.193 1.00 86.06 85 SER A C 1
ATOM 675 O O . SER A 1 85 ? 16.676 3.367 -18.448 1.00 86.06 85 SER A O 1
ATOM 677 N N . VAL A 1 86 ? 18.839 3.903 -18.740 1.00 85.06 86 VAL A N 1
ATOM 678 C CA . VAL A 1 86 ? 19.066 4.317 -17.343 1.00 85.06 86 VAL A CA 1
ATOM 679 C C . VAL A 1 86 ? 18.172 5.507 -16.987 1.00 85.06 86 VAL A C 1
ATOM 681 O O . VAL A 1 86 ? 17.572 5.529 -15.913 1.00 85.06 86 VAL A O 1
ATOM 684 N N . ALA A 1 87 ? 18.014 6.459 -17.913 1.00 87.12 87 ALA A N 1
ATOM 685 C CA . ALA A 1 87 ? 17.146 7.618 -17.725 1.00 87.12 87 ALA A CA 1
ATOM 686 C C . ALA A 1 87 ? 15.686 7.202 -17.484 1.00 87.12 87 ALA A C 1
ATOM 688 O O . ALA A 1 87 ? 15.041 7.746 -16.590 1.00 87.12 87 ALA A O 1
ATOM 689 N N . TYR A 1 88 ? 15.186 6.201 -18.222 1.00 88.62 88 TYR A N 1
ATOM 690 C CA . TYR A 1 88 ? 13.837 5.667 -18.011 1.00 88.62 88 TYR A CA 1
ATOM 691 C C . TYR A 1 88 ? 13.674 5.125 -16.593 1.00 88.62 88 TYR A C 1
ATOM 693 O O . TYR A 1 88 ? 12.727 5.496 -15.906 1.00 88.62 88 TYR A O 1
ATOM 701 N N . PHE A 1 89 ? 14.613 4.296 -16.130 1.00 88.50 89 PHE A N 1
ATOM 702 C CA . PHE A 1 89 ? 14.530 3.686 -14.804 1.00 88.50 89 PHE A CA 1
ATOM 703 C C . PHE A 1 89 ? 14.554 4.710 -13.672 1.00 88.50 89 PHE A C 1
ATOM 705 O O . PHE A 1 89 ? 13.777 4.585 -12.728 1.00 88.50 89 PHE A O 1
ATOM 712 N N . VAL A 1 90 ? 15.403 5.735 -13.773 1.00 89.81 90 VAL A N 1
ATOM 713 C CA . VAL A 1 90 ? 15.468 6.805 -12.768 1.00 89.81 90 VAL A CA 1
ATOM 714 C C . VAL A 1 90 ? 14.127 7.534 -12.677 1.00 89.81 90 VAL A C 1
ATOM 716 O O . VAL A 1 90 ? 13.567 7.649 -11.586 1.00 89.81 90 VAL A O 1
ATOM 719 N N . TRP A 1 91 ? 13.567 7.964 -13.812 1.00 90.25 91 TRP A N 1
ATOM 720 C CA . TRP A 1 91 ? 12.269 8.643 -13.837 1.00 90.25 91 TRP A CA 1
ATOM 721 C C . TRP A 1 91 ? 11.122 7.743 -13.373 1.00 90.25 91 TRP A C 1
ATOM 723 O O . TRP A 1 91 ? 10.267 8.182 -12.606 1.00 90.25 91 TRP A O 1
ATOM 733 N N . HIS A 1 92 ? 11.131 6.477 -13.783 1.00 90.69 92 HIS A N 1
ATOM 734 C CA . HIS A 1 92 ? 10.142 5.485 -13.381 1.00 90.69 92 HIS A CA 1
ATOM 735 C C . HIS A 1 92 ? 10.137 5.266 -11.860 1.00 90.69 92 HIS A C 1
ATOM 737 O O . HIS A 1 92 ? 9.082 5.342 -11.234 1.00 90.69 92 HIS A O 1
ATOM 743 N N . ILE A 1 93 ? 11.308 5.063 -11.241 1.00 91.12 93 ILE A N 1
ATOM 744 C CA . ILE A 1 93 ? 11.437 4.890 -9.783 1.00 91.12 93 ILE A CA 1
ATOM 745 C C . ILE A 1 93 ? 10.912 6.121 -9.040 1.00 91.12 93 ILE A C 1
ATOM 747 O O . ILE A 1 93 ? 10.135 5.981 -8.093 1.00 91.12 93 ILE A O 1
ATOM 751 N N . LEU A 1 94 ? 11.304 7.323 -9.475 1.00 91.62 94 LEU A N 1
ATOM 752 C CA . LEU A 1 94 ? 10.856 8.571 -8.854 1.00 91.62 94 LEU A CA 1
ATOM 753 C C . LEU A 1 94 ? 9.332 8.718 -8.921 1.00 91.62 94 LEU A C 1
ATOM 755 O O . LEU A 1 94 ? 8.705 9.031 -7.908 1.00 91.62 94 LEU A O 1
ATOM 759 N N . LEU A 1 95 ? 8.723 8.436 -10.077 1.00 91.69 95 LEU A N 1
ATOM 760 C CA . LEU A 1 95 ? 7.269 8.490 -10.227 1.00 91.69 95 LEU A CA 1
ATOM 761 C C . LEU A 1 95 ? 6.553 7.462 -9.357 1.00 91.69 95 LEU A C 1
ATOM 763 O O . LEU A 1 95 ? 5.552 7.815 -8.738 1.00 91.69 95 LEU A O 1
ATOM 767 N N . VAL A 1 96 ? 7.053 6.226 -9.271 1.00 91.25 96 VAL A N 1
ATOM 768 C CA . VAL A 1 96 ? 6.458 5.200 -8.401 1.00 91.25 96 VAL A CA 1
ATOM 769 C C . VAL A 1 96 ? 6.464 5.660 -6.946 1.00 91.25 96 VAL A C 1
ATOM 771 O O . VAL A 1 96 ? 5.417 5.637 -6.305 1.00 91.25 96 VAL A O 1
ATOM 774 N N . ILE A 1 97 ? 7.594 6.168 -6.444 1.00 89.94 97 ILE A N 1
ATOM 775 C CA . ILE A 1 97 ? 7.692 6.672 -5.066 1.00 89.94 97 ILE A CA 1
ATOM 776 C C . ILE A 1 97 ? 6.721 7.840 -4.839 1.00 89.94 97 ILE A C 1
ATOM 778 O O . ILE A 1 97 ? 5.976 7.840 -3.856 1.00 89.94 97 ILE A O 1
ATOM 782 N N . CYS A 1 98 ? 6.701 8.829 -5.738 1.00 90.56 98 CYS A N 1
ATOM 783 C CA . CYS A 1 98 ? 5.831 9.998 -5.609 1.00 90.56 98 CYS A CA 1
ATOM 784 C C . CYS A 1 98 ? 4.344 9.627 -5.656 1.00 90.56 98 CYS A C 1
ATOM 786 O O . CYS A 1 98 ? 3.568 10.098 -4.821 1.00 90.56 98 CYS A O 1
ATOM 788 N N . LEU A 1 99 ? 3.938 8.784 -6.608 1.00 89.31 99 LEU A N 1
ATOM 789 C CA . LEU A 1 99 ? 2.544 8.384 -6.782 1.00 89.31 99 LEU A CA 1
ATOM 790 C C . LEU A 1 99 ? 2.067 7.464 -5.658 1.00 89.31 99 LEU A C 1
ATOM 792 O O . LEU A 1 99 ? 0.940 7.631 -5.195 1.00 89.31 99 LEU A O 1
ATOM 796 N N . ASP A 1 100 ? 2.906 6.549 -5.171 1.00 86.69 100 ASP A N 1
ATOM 797 C CA . ASP A 1 100 ? 2.562 5.704 -4.026 1.00 86.69 100 ASP A CA 1
ATOM 798 C C . ASP A 1 100 ? 2.436 6.527 -2.744 1.00 86.69 100 ASP A C 1
ATOM 800 O O . ASP A 1 100 ? 1.476 6.345 -1.993 1.00 86.69 100 ASP A O 1
ATOM 804 N N . TYR A 1 101 ? 3.342 7.484 -2.516 1.00 85.81 101 TYR A N 1
ATOM 805 C CA . TYR A 1 101 ? 3.245 8.402 -1.381 1.00 85.81 101 TYR A CA 1
ATOM 806 C C . TYR A 1 101 ? 1.978 9.264 -1.456 1.00 85.81 101 TYR A C 1
ATOM 808 O O . TYR A 1 101 ? 1.244 9.388 -0.472 1.00 85.81 101 TYR A O 1
ATOM 816 N N . TRP A 1 102 ? 1.679 9.822 -2.633 1.00 86.19 102 TRP A N 1
ATOM 817 C CA . TRP A 1 102 ? 0.471 10.613 -2.867 1.00 86.19 102 TRP A CA 1
ATOM 818 C C . TRP A 1 102 ? -0.802 9.786 -2.670 1.00 86.19 102 TRP A C 1
ATOM 820 O O . TRP A 1 102 ? -1.709 10.191 -1.938 1.00 86.19 102 TRP A O 1
ATOM 830 N N . SER A 1 103 ? -0.847 8.591 -3.265 1.00 83.62 103 SER A N 1
ATOM 831 C CA . SER A 1 103 ? -1.927 7.625 -3.086 1.00 83.62 103 SER A CA 1
ATOM 832 C C . SER A 1 103 ? -2.108 7.319 -1.605 1.00 83.62 103 SER A C 1
ATOM 834 O O . SER A 1 103 ? -3.224 7.409 -1.101 1.00 83.62 103 SER A O 1
ATOM 836 N N . ASN A 1 104 ? -1.044 7.024 -0.861 1.00 79.69 104 ASN A N 1
ATOM 837 C CA . ASN A 1 104 ? -1.198 6.686 0.545 1.00 79.69 104 ASN A CA 1
ATOM 838 C C . ASN A 1 104 ? -1.685 7.875 1.382 1.00 79.69 104 ASN A C 1
ATOM 840 O O . ASN A 1 104 ? -2.597 7.736 2.192 1.00 79.69 104 ASN A O 1
ATOM 844 N N . ARG A 1 105 ? -1.175 9.082 1.121 1.00 78.12 105 ARG A N 1
ATOM 845 C CA . ARG A 1 105 ? -1.646 10.301 1.792 1.00 78.12 105 ARG A CA 1
ATOM 846 C C . ARG A 1 105 ? -3.141 10.536 1.569 1.00 78.12 105 ARG A C 1
ATOM 848 O O . ARG A 1 105 ? -3.859 10.799 2.526 1.00 78.12 105 ARG A O 1
ATOM 855 N N . MET A 1 106 ? -3.629 10.340 0.344 1.00 75.25 106 MET A N 1
ATOM 856 C CA . MET A 1 106 ? -5.061 10.424 0.042 1.00 75.25 106 MET A CA 1
ATOM 857 C C . MET A 1 106 ? -5.901 9.341 0.737 1.00 75.25 106 MET A C 1
ATOM 859 O O . MET A 1 106 ? -7.094 9.547 0.929 1.00 75.25 106 MET A O 1
ATOM 863 N N . LYS A 1 107 ? -5.331 8.178 1.092 1.00 69.38 107 LYS A N 1
ATOM 864 C CA . LYS A 1 107 ? -6.036 7.149 1.885 1.00 69.38 107 LYS A CA 1
ATOM 865 C C . LYS A 1 107 ? -6.340 7.666 3.294 1.00 69.38 107 LYS A C 1
ATOM 867 O O . LYS A 1 107 ? -7.451 7.491 3.778 1.00 69.38 107 LYS A O 1
ATOM 872 N N . TYR A 1 108 ? -5.372 8.336 3.911 1.00 62.84 108 TYR A N 1
ATOM 873 C CA . TYR A 1 108 ? -5.502 8.888 5.262 1.00 62.84 108 TYR A CA 1
ATOM 874 C C . TYR A 1 108 ? -6.237 10.232 5.324 1.00 62.84 108 TYR A C 1
ATOM 876 O O . TYR A 1 108 ? -6.536 10.703 6.413 1.00 62.84 108 TYR A O 1
ATOM 884 N N . SER A 1 109 ? -6.545 10.847 4.180 1.00 57.25 109 SER A N 1
ATOM 885 C CA . SER A 1 109 ? -7.403 12.039 4.103 1.00 57.25 109 SER A CA 1
ATOM 886 C C . SER A 1 109 ? -8.902 11.720 3.993 1.00 57.25 109 SER A C 1
ATOM 888 O O . SER A 1 109 ? -9.695 12.637 3.794 1.00 57.25 109 SER A O 1
ATOM 890 N N . GLY A 1 110 ? -9.301 10.444 4.082 1.00 60.72 110 GLY A N 1
ATOM 891 C CA . GLY A 1 110 ? -10.712 10.057 4.186 1.00 60.72 110 GLY A CA 1
ATOM 892 C C . GLY A 1 110 ? -11.352 10.497 5.514 1.00 60.72 110 GLY A C 1
ATOM 893 O O . GLY A 1 110 ? -10.641 10.938 6.417 1.00 60.72 110 GLY A O 1
ATOM 894 N N . PRO A 1 111 ? -12.689 10.387 5.655 1.00 60.53 111 PRO A N 1
ATOM 895 C CA . PRO A 1 111 ? -13.355 10.679 6.920 1.00 60.53 111 PRO A CA 1
ATOM 896 C C . PRO A 1 111 ? -12.767 9.809 8.036 1.00 60.53 111 PRO A C 1
ATOM 898 O O . PRO A 1 111 ? -12.562 8.608 7.846 1.00 60.53 111 PRO A O 1
ATOM 901 N N . ASN A 1 112 ? -12.485 10.429 9.185 1.00 67.62 112 ASN A N 1
ATOM 902 C CA . ASN A 1 112 ? -11.973 9.734 10.363 1.00 67.62 112 ASN A CA 1
ATOM 903 C C . ASN A 1 112 ? -12.867 8.519 10.676 1.00 67.62 112 ASN A C 1
ATOM 905 O O . ASN A 1 112 ? -14.097 8.656 10.639 1.00 67.62 112 ASN A O 1
ATOM 909 N N . PRO A 1 113 ? -12.289 7.345 10.989 1.00 72.94 113 PRO A N 1
ATOM 910 C CA . PRO A 1 113 ? -13.082 6.172 11.328 1.00 72.94 113 PRO A CA 1
ATOM 911 C C . PRO A 1 113 ? -14.004 6.507 12.503 1.00 72.94 113 PRO A C 1
ATOM 913 O O . PRO A 1 113 ? -13.591 7.169 13.458 1.00 72.94 113 PRO A O 1
ATOM 916 N N . THR A 1 114 ? -15.268 6.090 12.403 1.00 81.81 114 THR A N 1
ATOM 917 C CA . THR A 1 114 ? -16.242 6.288 13.479 1.00 81.81 114 THR A CA 1
ATOM 918 C C . THR A 1 114 ? -16.212 5.080 14.399 1.00 81.81 114 THR A C 1
ATOM 920 O O . THR A 1 114 ? -16.560 3.974 13.989 1.00 81.81 114 THR A O 1
ATOM 923 N N . ILE A 1 115 ? -15.781 5.294 15.637 1.00 87.00 115 ILE A N 1
ATOM 924 C CA . ILE A 1 115 ? -15.671 4.258 16.659 1.00 87.00 115 ILE A CA 1
ATOM 925 C C . ILE A 1 115 ? -16.758 4.493 17.699 1.00 87.00 115 ILE A C 1
ATOM 927 O O . ILE A 1 115 ? -16.839 5.568 18.295 1.00 87.00 115 ILE A O 1
ATOM 931 N N . HIS A 1 116 ? -17.577 3.472 17.935 1.00 89.56 116 HIS A N 1
ATOM 932 C CA . HIS A 1 116 ? -18.563 3.493 19.006 1.00 89.56 116 HIS A CA 1
ATOM 933 C C . HIS A 1 116 ? -17.917 2.943 20.269 1.00 89.56 116 HIS A C 1
ATOM 935 O O . HIS A 1 116 ? -17.262 1.903 20.211 1.00 89.56 116 HIS A O 1
ATOM 941 N N . TYR A 1 117 ? -18.086 3.612 21.406 1.00 90.44 117 TYR A N 1
ATOM 942 C CA . TYR A 1 117 ? -17.541 3.122 22.669 1.00 90.44 117 TYR A CA 1
ATOM 943 C C . TYR A 1 117 ? -18.573 3.113 23.786 1.00 90.44 117 TYR A C 1
ATOM 945 O O . TYR A 1 117 ? -19.463 3.964 23.859 1.00 90.44 117 TYR A O 1
ATOM 953 N N . ILE A 1 118 ? -18.424 2.132 24.671 1.00 89.75 118 ILE A N 1
ATOM 954 C CA . ILE A 1 118 ? -19.220 2.013 25.887 1.00 89.75 118 ILE A CA 1
ATOM 955 C C . ILE A 1 118 ? -18.460 2.754 26.998 1.00 89.75 118 ILE A C 1
ATOM 957 O O . ILE A 1 118 ? -17.344 2.349 27.328 1.00 89.75 118 ILE A O 1
ATOM 961 N N . PRO A 1 119 ? -19.015 3.826 27.594 1.00 86.56 119 PRO A N 1
ATOM 962 C CA . PRO A 1 119 ? -18.335 4.687 28.564 1.00 86.56 119 PRO A CA 1
ATOM 963 C C . PRO A 1 119 ? -18.273 4.038 29.962 1.00 86.56 119 PRO A C 1
ATOM 965 O O . PRO A 1 119 ? -18.670 4.629 30.970 1.00 86.56 119 PRO A O 1
ATOM 968 N N . LEU A 1 120 ? -17.771 2.806 30.043 1.00 84.69 120 LEU A N 1
ATOM 969 C CA . LEU A 1 120 ? -17.591 2.032 31.270 1.00 84.69 120 LEU A CA 1
ATOM 970 C C . LEU A 1 120 ? -16.108 1.720 31.496 1.00 84.69 120 LEU A C 1
ATOM 972 O O . LEU A 1 120 ? -15.328 1.597 30.556 1.00 84.69 120 LEU A O 1
ATOM 976 N N . GLY A 1 121 ? -15.708 1.623 32.767 1.00 84.50 121 GLY A N 1
ATOM 977 C CA . GLY A 1 121 ? -14.327 1.305 33.142 1.00 84.50 121 GLY A CA 1
ATOM 978 C C . GLY A 1 121 ? -13.283 2.212 32.480 1.00 84.50 121 GLY A C 1
ATOM 979 O O . GLY A 1 121 ? -13.409 3.439 32.508 1.00 84.50 121 GLY A O 1
ATOM 980 N N . LYS A 1 122 ? -12.258 1.593 31.888 1.00 81.75 122 LYS A N 1
ATOM 981 C CA . LYS 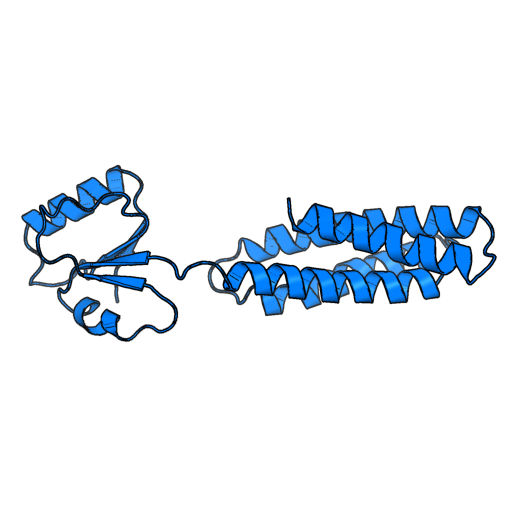A 1 122 ? -11.143 2.261 31.196 1.00 81.75 122 LYS A CA 1
ATOM 982 C C . LYS A 1 122 ? -11.552 2.933 29.885 1.00 81.75 122 LYS A C 1
ATOM 984 O O . LYS A 1 122 ? -10.907 3.893 29.471 1.00 81.75 122 LYS A O 1
ATOM 989 N N . ALA A 1 123 ? -12.650 2.492 29.270 1.00 81.44 123 ALA A N 1
ATOM 990 C CA . ALA A 1 123 ? -13.157 3.061 28.024 1.00 81.44 123 ALA A CA 1
ATOM 991 C C . ALA A 1 123 ? -13.710 4.492 28.192 1.00 81.44 123 ALA A C 1
ATOM 993 O O . ALA A 1 123 ? -13.863 5.207 27.208 1.00 81.44 123 ALA A O 1
ATOM 994 N N . LYS A 1 124 ? -13.925 4.973 29.427 1.00 80.25 124 LYS A N 1
ATOM 995 C CA . LYS A 1 124 ? -14.285 6.380 29.692 1.00 80.25 124 LYS A CA 1
ATOM 996 C C . LYS A 1 124 ? -13.243 7.389 29.213 1.00 80.25 124 LYS A C 1
ATOM 998 O O . LYS A 1 124 ? -13.602 8.498 28.846 1.00 80.25 124 LYS A O 1
ATOM 1003 N N . ASN A 1 125 ? -11.968 7.008 29.208 1.00 75.44 125 ASN A N 1
ATOM 1004 C CA . ASN A 1 125 ? -10.879 7.910 28.832 1.00 75.44 125 ASN A CA 1
ATOM 1005 C C . ASN A 1 125 ? -10.623 7.941 27.313 1.00 75.44 125 ASN A C 1
ATOM 1007 O O . ASN A 1 125 ? -9.697 8.613 26.867 1.00 75.44 125 ASN A O 1
ATOM 1011 N N . LEU A 1 126 ? -11.420 7.219 26.511 1.00 73.94 126 LEU A N 1
ATOM 1012 C CA . LEU A 1 126 ? -11.239 7.145 25.057 1.00 73.94 126 LEU A CA 1
ATOM 1013 C C . LEU A 1 126 ? -11.509 8.468 24.339 1.00 73.94 126 LEU A C 1
ATOM 1015 O O . LEU A 1 126 ? -10.976 8.648 23.251 1.00 73.94 126 LEU A O 1
ATOM 1019 N N . GLU A 1 127 ? -12.263 9.394 24.941 1.00 65.00 127 GLU A N 1
ATOM 1020 C CA . GLU A 1 127 ? -12.647 10.698 24.361 1.00 65.00 127 GLU A CA 1
ATOM 1021 C C . GLU A 1 127 ? -11.463 11.559 23.876 1.00 65.00 127 GLU A C 1
ATOM 1023 O O . GLU A 1 127 ? -11.660 12.539 23.165 1.00 65.00 127 GLU A O 1
ATOM 1028 N N . GLN A 1 128 ? -10.228 11.197 24.227 1.00 66.25 128 GLN A N 1
ATOM 1029 C CA . GLN A 1 128 ? -9.020 11.969 23.944 1.00 66.25 128 GLN A CA 1
ATOM 1030 C C . GLN A 1 128 ? -8.218 11.486 22.722 1.00 66.25 128 GLN A C 1
ATOM 1032 O O . GLN A 1 128 ? -7.128 12.007 22.485 1.00 66.25 128 GLN A O 1
ATOM 1037 N N . ILE A 1 129 ? -8.696 10.506 21.944 1.00 71.50 129 ILE A N 1
ATOM 1038 C CA . ILE A 1 129 ? -7.936 10.000 20.786 1.00 71.50 129 ILE A CA 1
ATOM 1039 C C . ILE A 1 129 ? -8.068 10.961 19.586 1.00 71.50 129 ILE A C 1
ATOM 1041 O O . ILE A 1 129 ? -9.166 11.122 19.049 1.00 71.50 129 ILE A O 1
ATOM 1045 N N . PRO A 1 130 ? -6.966 11.575 19.105 1.00 66.31 130 PRO A N 1
ATOM 1046 C CA . PRO A 1 130 ? -7.003 12.429 17.921 1.00 66.31 130 PRO A CA 1
ATOM 1047 C C . PRO A 1 130 ? -7.248 11.612 16.640 1.00 66.31 130 PRO A C 1
ATOM 1049 O O . PRO A 1 130 ? -6.823 10.464 16.531 1.00 66.31 130 PRO A O 1
ATOM 1052 N N . ASN A 1 131 ? -7.870 12.237 15.632 1.00 68.94 131 ASN A N 1
ATOM 1053 C CA . ASN A 1 131 ? -8.146 11.668 14.297 1.00 68.94 131 ASN A CA 1
ATOM 1054 C C . ASN A 1 131 ? -9.131 10.481 14.257 1.00 68.94 131 ASN A C 1
ATOM 1056 O O . ASN A 1 131 ? -9.107 9.680 13.323 1.00 68.94 131 ASN A O 1
ATOM 1060 N N . VAL A 1 132 ? -10.027 10.379 15.239 1.00 77.00 132 VAL A N 1
ATOM 1061 C CA . VAL A 1 132 ? -11.112 9.388 15.274 1.00 77.00 132 VAL A CA 1
ATOM 1062 C C . VAL A 1 132 ? -12.415 10.100 15.624 1.00 77.00 132 VAL A C 1
ATOM 1064 O O . VAL A 1 132 ? -12.421 10.993 16.468 1.00 77.00 132 VAL A O 1
ATOM 1067 N N . ASN A 1 133 ? -13.520 9.730 14.973 1.00 80.94 133 ASN A N 1
ATOM 1068 C CA . ASN A 1 133 ? -14.841 10.198 15.381 1.00 80.94 133 ASN A CA 1
ATOM 1069 C C . ASN A 1 133 ? -15.391 9.245 16.448 1.00 80.94 133 ASN A C 1
ATOM 1071 O O . ASN A 1 133 ? -15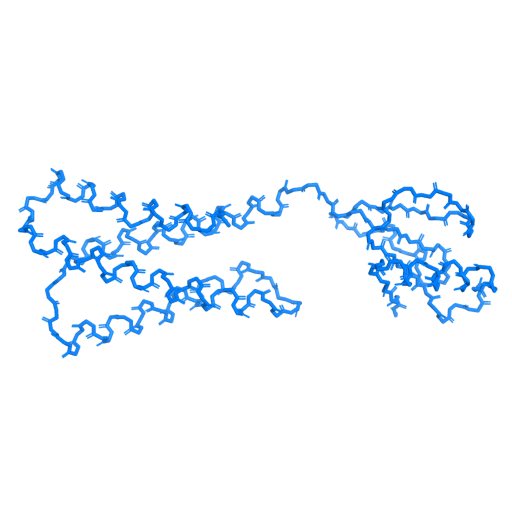.711 8.097 16.146 1.00 80.94 133 ASN A O 1
ATOM 1075 N N . LEU A 1 134 ? -15.450 9.691 17.698 1.00 84.88 134 LEU A N 1
ATOM 1076 C CA . LEU A 1 134 ? -15.880 8.858 18.817 1.00 84.88 134 LEU A CA 1
ATOM 1077 C C . LEU A 1 134 ? -17.353 9.104 19.116 1.00 84.88 134 LEU A C 1
ATOM 1079 O O . LEU A 1 134 ? -17.759 10.226 19.410 1.00 84.88 134 LEU A O 1
ATOM 1083 N N . VAL A 1 135 ? -18.145 8.037 19.067 1.00 87.00 135 VAL A N 1
ATOM 1084 C CA . VAL A 1 135 ? -19.571 8.077 19.388 1.00 87.00 135 VAL A CA 1
ATOM 1085 C C . VAL A 1 135 ? -19.797 7.303 20.677 1.00 87.00 135 VAL A C 1
ATOM 1087 O O . VAL A 1 135 ? -19.609 6.087 20.743 1.00 87.00 135 VAL A O 1
ATOM 1090 N N . LYS A 1 136 ? -20.195 8.025 21.719 1.00 88.12 136 LYS A N 1
ATOM 1091 C CA . LYS A 1 136 ? -20.549 7.447 23.012 1.00 88.12 136 LYS A CA 1
ATOM 1092 C C . LYS A 1 136 ? -21.893 6.729 22.908 1.00 88.12 136 LYS A C 1
ATOM 1094 O O . LYS A 1 136 ? -22.871 7.316 22.448 1.00 88.12 136 LYS A O 1
ATOM 1099 N N . LEU A 1 137 ? -21.944 5.484 23.369 1.00 87.50 137 LEU A N 1
ATOM 1100 C CA . LEU A 1 137 ? -23.196 4.760 23.576 1.00 87.50 137 LEU A CA 1
ATOM 1101 C C . LEU A 1 137 ? -23.659 4.985 25.012 1.00 87.50 137 LEU A C 1
ATOM 1103 O O . LEU A 1 137 ? -22.961 4.612 25.954 1.00 87.50 137 LEU A O 1
ATOM 1107 N N . GLU A 1 138 ? -24.809 5.626 25.190 1.00 83.94 138 GLU A N 1
ATOM 1108 C CA . GLU A 1 138 ? -25.318 5.932 26.532 1.00 83.94 138 GLU A CA 1
ATOM 1109 C C . GLU A 1 138 ? -26.133 4.773 27.102 1.00 83.94 138 GLU A C 1
ATOM 1111 O O . GLU A 1 138 ? -26.093 4.532 28.308 1.00 83.94 138 GLU A O 1
ATOM 1116 N N . GLU A 1 139 ? -26.797 4.011 26.229 1.00 85.94 139 GLU A N 1
ATOM 1117 C CA . GLU A 1 139 ? -27.712 2.941 26.618 1.00 85.94 139 GLU A CA 1
ATOM 1118 C C . GLU A 1 139 ? -27.474 1.639 25.826 1.00 85.94 139 GLU A C 1
ATOM 1120 O O . GLU A 1 139 ? -27.205 1.695 24.621 1.00 85.94 139 GLU A O 1
ATOM 1125 N N . PRO A 1 140 ? -27.654 0.454 26.449 1.00 81.06 140 PRO A N 1
ATOM 1126 C CA . PRO A 1 140 ? -27.492 -0.846 25.784 1.00 81.06 140 PRO A CA 1
ATOM 1127 C C . PRO A 1 140 ? -28.472 -1.090 24.632 1.00 81.06 140 PRO A C 1
ATOM 1129 O O . PRO A 1 140 ? -28.225 -1.930 23.774 1.00 81.06 140 PRO A O 1
ATOM 1132 N N . ASN A 1 141 ? -29.608 -0.391 24.610 1.00 76.56 141 ASN A N 1
ATOM 1133 C CA . ASN A 1 141 ? -30.650 -0.556 23.592 1.00 76.56 141 ASN A CA 1
ATOM 1134 C C . ASN A 1 141 ? -30.670 0.583 22.567 1.00 76.56 141 ASN A C 1
ATOM 1136 O O . ASN A 1 141 ? -31.604 0.671 21.767 1.00 76.56 141 ASN A O 1
ATOM 1140 N N . GLN A 1 142 ? -29.655 1.451 22.571 1.00 78.62 142 GLN A N 1
ATOM 1141 C CA . GLN A 1 142 ? -29.584 2.566 21.641 1.00 78.62 142 GLN A CA 1
ATOM 1142 C C . GLN A 1 142 ? -29.526 2.040 20.200 1.00 78.62 142 GLN A C 1
ATOM 1144 O O . GLN A 1 142 ? -28.606 1.317 19.807 1.00 78.62 142 GLN A O 1
ATOM 1149 N N . VAL A 1 143 ? -30.533 2.398 19.399 1.00 71.31 143 VAL A N 1
ATOM 1150 C CA . VAL A 1 143 ? -30.587 2.033 17.981 1.00 71.31 143 VAL A CA 1
ATOM 1151 C C . VAL A 1 143 ? -29.619 2.934 17.231 1.00 71.31 143 VAL A C 1
ATOM 1153 O O . VAL A 1 143 ? -29.968 4.030 16.800 1.00 71.31 143 VAL A O 1
ATOM 1156 N N . VAL A 1 144 ? -28.382 2.470 17.092 1.00 75.12 144 VAL A N 1
ATOM 1157 C CA . VAL A 1 144 ? -27.387 3.130 16.253 1.00 75.12 144 VAL A CA 1
ATOM 1158 C C . VAL A 1 144 ? -27.278 2.370 14.943 1.00 75.12 144 VAL A C 1
ATOM 1160 O O . VAL A 1 144 ? -26.926 1.191 14.905 1.00 75.12 144 VAL A O 1
ATOM 1163 N N . SER A 1 145 ? -27.628 3.039 13.850 1.00 70.38 145 SER A N 1
ATOM 1164 C CA . SER A 1 145 ? -27.467 2.490 12.509 1.00 70.38 145 SER A CA 1
ATOM 1165 C C . SER A 1 145 ? -25.987 2.460 12.131 1.00 70.38 145 SER A C 1
ATOM 1167 O O . SER A 1 145 ? -25.309 3.478 12.256 1.00 70.38 145 SER A O 1
ATOM 1169 N N . ASN A 1 146 ? -25.526 1.336 11.576 1.00 74.88 146 ASN A N 1
ATOM 1170 C CA . ASN A 1 146 ? -24.208 1.199 10.944 1.00 74.88 146 ASN A CA 1
ATOM 1171 C C . ASN A 1 146 ? -23.001 1.257 11.907 1.00 74.88 146 ASN A C 1
ATOM 1173 O O . ASN A 1 146 ? -21.991 1.901 11.617 1.00 74.88 146 ASN A O 1
ATOM 1177 N N . ILE A 1 147 ? -23.087 0.568 13.050 1.00 82.25 147 ILE A N 1
ATOM 1178 C CA . ILE A 1 147 ? -21.925 0.340 13.921 1.00 82.25 147 ILE A CA 1
ATOM 1179 C C . ILE A 1 147 ? -20.942 -0.574 13.174 1.00 82.25 147 ILE A C 1
ATOM 1181 O O . ILE A 1 147 ? -21.262 -1.724 12.904 1.00 82.25 147 ILE A O 1
ATOM 1185 N N . GLN A 1 148 ? -19.753 -0.069 12.838 1.00 83.75 148 GLN A N 1
ATOM 1186 C CA . GLN A 1 148 ? -18.682 -0.873 12.221 1.00 83.75 148 GLN A CA 1
ATOM 1187 C C . GLN A 1 148 ? -17.662 -1.349 13.255 1.00 83.75 148 GLN A C 1
ATOM 1189 O O . GLN A 1 148 ? -17.192 -2.480 13.196 1.00 83.75 148 GLN A O 1
ATOM 1194 N N . THR A 1 149 ? -17.358 -0.493 14.232 1.00 86.62 149 THR A N 1
ATOM 1195 C CA . THR A 1 149 ? -16.381 -0.771 15.285 1.00 86.62 149 THR A CA 1
ATOM 1196 C C . THR A 1 149 ? -16.949 -0.396 16.647 1.00 86.62 149 THR A C 1
ATOM 1198 O O . THR A 1 149 ? -17.437 0.726 16.828 1.00 86.62 149 THR A O 1
ATOM 1201 N N . LEU A 1 150 ? -16.857 -1.330 17.594 1.00 89.06 150 LEU A N 1
ATOM 1202 C CA . LEU A 1 150 ? -17.292 -1.196 18.980 1.00 89.06 150 LEU A CA 1
ATOM 1203 C C . LEU A 1 150 ? -16.104 -1.393 19.929 1.00 89.06 150 LEU A C 1
ATOM 1205 O O . LEU A 1 150 ? -15.380 -2.381 19.840 1.00 89.06 150 LEU A O 1
ATOM 1209 N N . VAL A 1 151 ? -15.914 -0.471 20.866 1.00 89.62 151 VAL A N 1
ATOM 1210 C CA . VAL A 1 151 ? -14.848 -0.526 21.871 1.00 89.62 151 VAL A CA 1
ATOM 1211 C C . VAL A 1 151 ? -15.455 -0.526 23.272 1.00 89.62 151 VAL A C 1
ATOM 1213 O O . VAL A 1 151 ? -16.267 0.333 23.613 1.00 89.62 151 VAL A O 1
ATOM 1216 N N . ALA A 1 152 ? -15.054 -1.481 24.106 1.00 90.62 152 ALA A N 1
ATOM 1217 C CA . ALA A 1 152 ? -15.559 -1.610 25.469 1.00 90.62 152 ALA A CA 1
ATOM 1218 C C . ALA A 1 152 ? -14.463 -2.068 26.437 1.00 90.62 152 ALA A C 1
ATOM 1220 O O . ALA A 1 152 ? -13.456 -2.640 26.029 1.00 90.62 152 ALA A O 1
ATOM 1221 N N . ASP A 1 153 ? -14.664 -1.827 27.730 1.00 90.31 153 ASP A N 1
ATOM 1222 C CA . ASP A 1 153 ? -13.904 -2.489 28.793 1.00 90.31 153 ASP A CA 1
ATOM 1223 C C . ASP A 1 153 ? -14.703 -3.713 29.261 1.00 90.31 153 ASP A C 1
ATOM 1225 O O . ASP A 1 153 ? -15.591 -3.600 30.108 1.00 90.31 153 ASP A O 1
ATOM 1229 N N . LEU A 1 154 ? -14.410 -4.874 28.666 1.00 86.62 154 LEU A N 1
A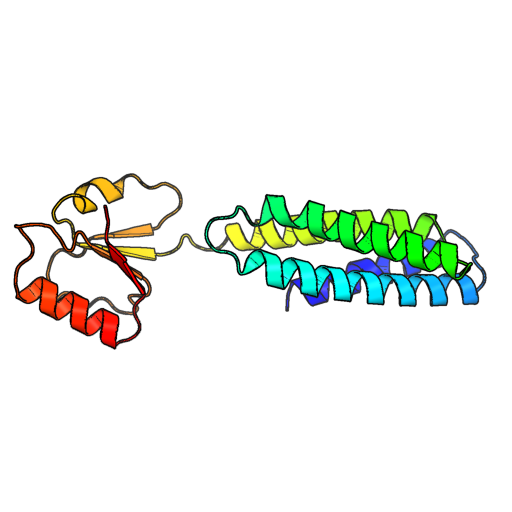TOM 1230 C CA . LEU A 1 154 ? -15.098 -6.143 28.938 1.00 86.62 154 LEU A CA 1
ATOM 1231 C C . LEU A 1 154 ? -14.835 -6.665 30.356 1.00 86.62 154 LEU A C 1
ATOM 1233 O O . LEU A 1 154 ? -15.550 -7.537 30.830 1.00 86.62 154 LEU A O 1
ATOM 1237 N N . TYR A 1 155 ? -13.814 -6.139 31.035 1.00 85.31 155 TYR A N 1
ATOM 1238 C CA . TYR A 1 155 ? -13.472 -6.512 32.406 1.00 85.31 155 TYR A CA 1
ATOM 1239 C C . TYR A 1 155 ? -13.991 -5.499 33.427 1.00 85.31 155 TYR A C 1
ATOM 1241 O O . TYR A 1 155 ? -13.666 -5.590 34.614 1.00 85.31 155 TYR A O 1
ATOM 1249 N N . SER A 1 156 ? -14.775 -4.509 32.991 1.00 85.31 156 SER A N 1
ATOM 1250 C CA . SER A 1 156 ? -15.310 -3.516 33.905 1.00 85.31 156 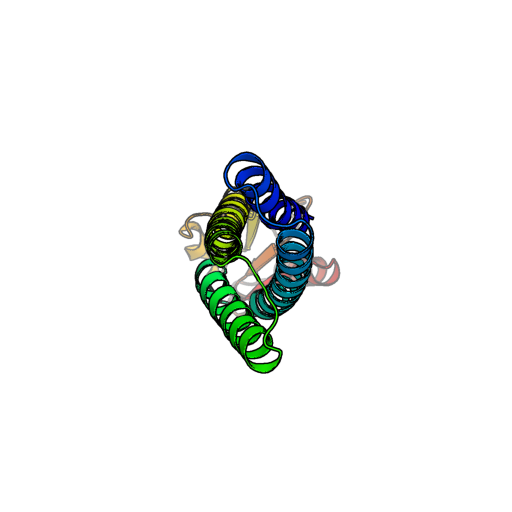SER A CA 1
ATOM 1251 C C . SER A 1 156 ? -16.314 -4.165 34.861 1.00 85.31 156 SER A C 1
ATOM 1253 O O . SER A 1 156 ? -17.317 -4.705 34.404 1.00 85.31 156 SER A O 1
ATOM 1255 N N . PRO A 1 157 ? -16.164 -4.011 36.188 1.00 82.50 157 PRO A N 1
ATOM 1256 C CA . PRO A 1 157 ? -17.169 -4.480 37.145 1.00 82.50 157 PRO A CA 1
ATOM 1257 C C . PRO A 1 157 ? -18.499 -3.710 37.047 1.00 82.50 157 PRO A C 1
ATOM 1259 O O . PRO A 1 157 ? -19.451 -4.027 37.748 1.00 82.50 157 PRO A O 1
ATOM 1262 N N . LYS A 1 158 ? -18.555 -2.655 36.221 1.00 84.25 158 LYS A N 1
ATOM 1263 C CA . LYS A 1 158 ? -19.760 -1.862 35.941 1.00 84.25 158 LYS A CA 1
ATOM 1264 C C . LYS A 1 158 ? -20.476 -2.306 34.661 1.00 84.25 158 LYS A C 1
ATOM 1266 O O . LYS A 1 158 ? -21.438 -1.651 34.268 1.00 84.25 158 LYS A O 1
ATOM 1271 N N . LEU A 1 159 ? -19.984 -3.350 33.993 1.00 87.19 159 LEU A N 1
ATOM 1272 C CA . LEU A 1 159 ? -20.632 -3.946 32.833 1.00 87.19 159 LEU A CA 1
ATOM 1273 C C . LEU A 1 159 ? -21.841 -4.756 33.316 1.00 87.19 159 LEU A C 1
ATOM 1275 O O . LEU A 1 159 ? -21.692 -5.665 34.124 1.00 87.19 159 LEU A O 1
ATOM 1279 N N . THR A 1 160 ? -23.039 -4.371 32.883 1.00 89.44 160 THR A N 1
ATOM 1280 C CA . THR A 1 160 ? -24.282 -5.076 33.221 1.00 89.44 160 THR A CA 1
ATOM 1281 C C . THR A 1 160 ? -24.590 -6.149 32.177 1.00 89.44 160 THR A C 1
ATOM 1283 O O . THR A 1 160 ? -24.155 -6.038 31.029 1.00 89.44 160 THR A O 1
ATOM 1286 N N . ASP A 1 161 ? -25.417 -7.134 32.532 1.00 89.56 161 ASP A N 1
ATOM 1287 C CA . ASP A 1 161 ? -25.873 -8.200 31.622 1.00 89.56 161 ASP A CA 1
ATOM 1288 C C . ASP A 1 161 ? -26.489 -7.650 30.319 1.00 89.56 161 ASP A C 1
ATOM 1290 O O . ASP A 1 161 ? -26.351 -8.233 29.242 1.00 89.56 161 ASP A O 1
ATOM 1294 N N . GLU A 1 162 ? -27.155 -6.492 30.389 1.00 90.25 162 GLU A N 1
ATOM 1295 C CA . GLU A 1 162 ? -27.711 -5.811 29.215 1.00 90.25 162 GLU A CA 1
ATOM 1296 C C . GLU A 1 162 ? -26.618 -5.352 28.243 1.00 90.25 162 GLU A C 1
ATOM 1298 O O . GLU A 1 162 ? -26.752 -5.533 27.030 1.00 90.25 162 GLU A O 1
ATOM 1303 N N . TRP A 1 163 ? -25.516 -4.805 28.767 1.00 91.12 163 TRP A N 1
ATOM 1304 C CA . TRP A 1 163 ? -24.361 -4.418 27.962 1.00 91.12 163 TRP A CA 1
ATOM 1305 C C . TRP A 1 163 ? -23.659 -5.635 27.364 1.00 91.12 163 TRP A C 1
ATOM 1307 O O . TRP A 1 163 ? -23.314 -5.606 26.184 1.00 91.12 163 TRP A O 1
ATOM 1317 N N . GLU A 1 164 ? -23.499 -6.722 28.120 1.00 89.88 164 GLU A N 1
ATOM 1318 C CA . GLU A 1 164 ? -22.920 -7.966 27.596 1.00 89.88 164 GLU A CA 1
ATOM 1319 C C . GLU A 1 164 ? -23.751 -8.541 26.446 1.00 89.88 164 GLU A C 1
ATOM 1321 O O . GLU A 1 164 ? -23.213 -8.939 25.404 1.00 89.88 164 GLU A O 1
ATOM 1326 N N . ARG A 1 165 ? -25.080 -8.528 26.592 1.00 90.31 165 ARG A N 1
ATOM 1327 C CA . ARG A 1 165 ? -26.004 -8.980 25.551 1.00 90.31 165 ARG A CA 1
ATOM 1328 C C . ARG A 1 165 ? -25.956 -8.079 24.319 1.00 90.31 165 ARG A C 1
ATOM 1330 O O . ARG A 1 165 ? -25.983 -8.594 23.199 1.00 90.31 165 ARG A O 1
ATOM 1337 N N . PHE A 1 166 ? -25.870 -6.761 24.506 1.00 90.75 166 PHE A N 1
ATOM 1338 C CA . PHE A 1 166 ? -25.701 -5.810 23.409 1.00 90.75 166 PHE A CA 1
ATOM 1339 C C . PHE A 1 166 ? -24.405 -6.073 22.640 1.00 90.75 166 PHE A C 1
ATOM 1341 O O . PHE A 1 166 ? -24.457 -6.266 21.426 1.00 90.75 166 PHE A O 1
ATOM 1348 N N . ILE A 1 167 ? -23.270 -6.147 23.342 1.00 90.12 167 ILE A N 1
ATOM 1349 C CA . ILE A 1 167 ? -21.954 -6.402 22.743 1.00 90.12 167 ILE A CA 1
ATOM 1350 C C . ILE A 1 167 ? -22.001 -7.704 21.947 1.00 90.12 167 ILE A C 1
ATOM 1352 O O . ILE A 1 167 ? -21.706 -7.702 20.756 1.00 90.12 167 ILE A O 1
ATOM 1356 N N . SER A 1 168 ? -22.480 -8.784 22.567 1.00 90.38 168 SER A N 1
ATOM 1357 C CA . SER A 1 168 ? -22.596 -10.096 21.924 1.00 90.38 168 SER A CA 1
ATOM 1358 C C . SER A 1 168 ? -23.435 -10.043 20.647 1.00 90.38 168 SER A C 1
ATOM 1360 O O . SER A 1 168 ? -23.057 -10.619 19.628 1.00 90.38 168 SER A O 1
ATOM 1362 N N . LYS A 1 169 ? -24.562 -9.319 20.665 1.00 90.44 169 LYS A N 1
ATOM 1363 C CA . LYS A 1 169 ? -25.426 -9.152 19.490 1.00 90.44 169 LYS A CA 1
ATOM 1364 C C . LYS A 1 169 ? -24.716 -8.404 18.359 1.00 90.44 169 LYS A C 1
ATOM 1366 O O . LYS A 1 169 ? -24.859 -8.805 17.208 1.00 90.44 169 LYS A O 1
ATOM 1371 N N . GLN A 1 170 ? -23.961 -7.350 18.671 1.00 89.44 170 GLN A N 1
ATOM 1372 C CA . GLN A 1 170 ? -23.190 -6.605 17.670 1.00 89.44 170 GLN A CA 1
ATOM 1373 C C . GLN A 1 170 ? -22.034 -7.445 17.115 1.00 89.44 170 GLN A C 1
ATOM 1375 O O . GLN A 1 170 ? -21.859 -7.518 15.902 1.00 89.44 170 GLN A O 1
ATOM 1380 N N . THR A 1 171 ? -21.299 -8.160 17.968 1.00 89.69 171 THR A N 1
ATOM 1381 C CA . THR A 1 171 ? -20.228 -9.065 17.529 1.00 89.69 171 THR A CA 1
ATOM 1382 C C . THR A 1 171 ? -20.767 -10.153 16.594 1.00 89.69 171 THR A C 1
ATOM 1384 O O . THR A 1 171 ? -20.186 -10.402 15.540 1.00 89.69 171 THR A O 1
ATOM 1387 N N . LEU A 1 172 ? -21.921 -10.754 16.916 1.00 90.31 172 LEU A N 1
ATOM 1388 C CA . LEU A 1 172 ? -22.589 -11.734 16.047 1.00 90.31 172 LEU A CA 1
ATOM 1389 C C . LEU A 1 172 ? -23.092 -11.130 14.726 1.00 90.31 172 LEU A C 1
ATOM 1391 O O . LEU A 1 172 ? -23.200 -11.846 13.734 1.00 90.31 172 LEU A O 1
ATOM 1395 N N . ALA A 1 173 ? -23.380 -9.827 14.695 1.00 87.69 173 ALA A N 1
ATOM 1396 C CA . ALA A 1 173 ? -23.749 -9.098 13.483 1.00 87.69 173 ALA A CA 1
ATOM 1397 C C . ALA A 1 173 ? -22.539 -8.712 12.605 1.00 87.69 173 ALA A C 1
ATOM 1399 O O . ALA A 1 173 ? -22.727 -8.088 11.562 1.00 87.69 173 ALA A O 1
ATOM 1400 N N . GLY A 1 174 ? -21.315 -9.090 12.996 1.00 85.12 174 GLY A N 1
ATOM 1401 C CA . GLY A 1 174 ? -20.088 -8.809 12.245 1.00 85.12 174 GLY A CA 1
ATOM 1402 C C . GLY A 1 174 ? -19.436 -7.465 12.578 1.00 85.12 174 GLY A C 1
ATOM 1403 O O . GLY A 1 174 ? -18.639 -6.974 11.786 1.00 85.12 174 GLY A O 1
ATOM 1404 N N . VAL A 1 175 ? -19.772 -6.862 13.722 1.00 88.38 175 VAL A N 1
ATOM 1405 C CA . VAL A 1 175 ? -19.136 -5.627 14.204 1.00 88.38 175 VAL A CA 1
ATOM 1406 C C . VAL A 1 175 ? -17.790 -5.944 14.853 1.00 88.38 175 VAL A C 1
ATOM 1408 O O . VAL A 1 175 ? -17.715 -6.756 15.782 1.00 88.38 175 VAL A O 1
ATOM 1411 N N . ASP A 1 176 ? -16.736 -5.243 14.431 1.00 87.00 176 ASP A N 1
ATOM 1412 C CA . ASP A 1 176 ? -15.402 -5.384 15.013 1.00 87.00 176 ASP A CA 1
ATOM 1413 C C . ASP A 1 176 ? -15.411 -4.888 16.462 1.00 87.00 176 ASP A C 1
ATOM 1415 O O . ASP A 1 176 ? -15.576 -3.697 16.734 1.00 87.00 176 ASP A O 1
ATOM 1419 N N . THR A 1 177 ? -15.256 -5.815 17.407 1.00 88.25 177 THR A N 1
ATOM 1420 C CA . THR A 1 177 ? -15.356 -5.532 18.841 1.00 88.25 177 THR A CA 1
ATOM 1421 C C . THR A 1 177 ? -13.978 -5.611 19.494 1.00 88.25 177 THR A C 1
ATOM 1423 O O . THR A 1 177 ? -13.341 -6.664 19.484 1.00 88.25 177 THR A O 1
ATOM 1426 N N . TYR A 1 178 ? -13.521 -4.513 20.096 1.00 89.12 178 TYR A N 1
ATOM 1427 C CA . TYR A 1 178 ? -12.215 -4.420 20.750 1.00 89.12 178 TYR A CA 1
ATOM 1428 C C . TYR A 1 178 ? -12.344 -4.184 22.251 1.00 89.12 178 TYR A C 1
ATOM 1430 O O . TYR A 1 178 ? -13.149 -3.373 22.712 1.00 89.12 178 TYR A O 1
ATOM 1438 N N . ASN A 1 179 ? -11.481 -4.854 23.014 1.00 88.50 179 ASN A N 1
ATOM 1439 C CA . ASN A 1 179 ? -11.365 -4.639 24.448 1.00 88.50 179 ASN A CA 1
ATOM 1440 C C . ASN A 1 179 ? -10.258 -3.628 24.775 1.00 88.50 179 ASN A C 1
ATOM 1442 O O . ASN A 1 179 ? -9.098 -3.848 24.418 1.00 88.50 179 ASN A O 1
ATOM 1446 N N . VAL A 1 180 ? -10.587 -2.586 25.538 1.00 84.31 180 VAL A N 1
ATOM 1447 C CA . VAL A 1 180 ? -9.588 -1.681 26.126 1.00 84.31 180 VAL A CA 1
ATOM 1448 C C . VAL A 1 180 ? -8.895 -2.387 27.288 1.00 84.31 180 VAL A C 1
ATOM 1450 O O . VAL A 1 180 ? -9.552 -2.963 28.155 1.00 84.31 180 VAL A O 1
ATOM 1453 N N . ARG A 1 181 ? -7.562 -2.360 27.307 1.00 73.56 181 ARG A N 1
ATOM 1454 C CA . ARG A 1 181 ? -6.749 -2.852 28.427 1.00 73.56 181 ARG A CA 1
ATOM 1455 C C . ARG A 1 181 ? -6.098 -1.708 29.178 1.00 73.56 181 ARG A C 1
ATOM 1457 O O . ARG A 1 181 ? -5.807 -0.673 28.553 1.00 73.56 181 ARG A O 1
#

Organism: NCBI:txid887324

Sequence (181 aa):
MRFIICGVIAIFLPAFILNIFADLPEGFISHSIFIGAVCYVFHLLLSHKLSNYPGKHENLILLPSVIVTYSFSLVVITLFQVTYSVAYFVWHILLVICLDYWSNRMKYSGPNPTIHYIPLGKAKNLEQIPNVNLVKLEEPNQVVSNIQTLVADLYSPKLTDEWERFISKQTLAGVDTYNVR

Foldseek 3Di:
DQLVVLLVCLLVVLLVVCVVVPVDPPQQSVVQSVLSSVLSVQLVVQLVVVVPDPDDDSLVVSVVSLCVSVVVSVVVCVVVVDRYDPSSVVSSSVSSNVSVNVVVVVVLVPQQAEEEEECADPRVPVPPDPRHRYHYDPDLPDPDPDQQEYEYAPPGPPQDPSNVVSQVVCVVVVHHYYHDD

pLDDT: mean 82.6, std 8.7, range [52.34, 91.69]